Protein AF-A0A931EZN7-F1 (afdb_monomer_lite)

Sequence (146 aa):
MTAQDRRQAWIRLGELLTARRVEIDPRYTNKRLFAGERGVNYRVISDIEAARRDNFGAPMLRAIEVAYRLERGAIAEAIEQGPAEALRVEQPEMRVAEISAADGMLLVPVPADMTEAERQRVQEWAARMAADIVRLRQTTDRDGEL

Radius of gyration: 21.75 Å; chains: 1; bounding box: 61×26×56 Å

Foldseek 3Di:
DDPVLLLVLLQVQLCVLLVLLCVVPVVCVPLVVLCVVLVHDSVLNVCSNRVVDRDDDQVNVVSSCSSSQADRCLSVCCSVVNDPPRRDHNPQPWDWDWQDEPVDTDTDTDRPPDDPVRVVVVNVVVNVVSVVVVVVVVVVVVVVPD

Organism: NCBI:txid1187855

pLDDT: mean 81.2, std 13.7, range [42.84, 97.44]

Secondary structure (DSSP, 8-state):
--HHHHHHHHHHHHHHHHHHHHHH-GGGGSHHHHHHHTT--HHHHHHHHTT------HHHHHHHHHHTTBPTTHHHHHHHT-HHHH--B----EEEEEEEETTEEEEEEEETT--HHHHHHHHHHHHHHHHHHHHHHHHHHHTT--

Structure (mmCIF, N/CA/C/O backbone):
data_AF-A0A931EZN7-F1
#
_entry.id   AF-A0A931EZN7-F1
#
loop_
_atom_site.group_PDB
_atom_site.id
_atom_site.type_symbol
_atom_site.label_atom_id
_atom_site.label_alt_id
_atom_site.label_comp_id
_atom_site.label_asym_id
_atom_site.label_entity_id
_atom_site.label_seq_id
_atom_site.pdbx_PDB_ins_code
_atom_site.Cartn_x
_atom_site.Cartn_y
_atom_site.Cartn_z
_atom_site.occupancy
_atom_site.B_iso_or_equiv
_atom_site.auth_seq_id
_atom_site.auth_comp_id
_atom_site.auth_asym_id
_atom_site.auth_atom_id
_atom_site.pdbx_PDB_model_num
ATOM 1 N N . MET A 1 1 ? -2.986 -1.898 24.326 1.00 75.06 1 MET A N 1
ATOM 2 C CA . MET A 1 1 ? -3.239 -0.746 23.435 1.00 75.06 1 MET A CA 1
ATOM 3 C C . MET A 1 1 ? -4.611 -0.172 23.755 1.00 75.06 1 MET A C 1
ATOM 5 O O . MET A 1 1 ? -5.560 -0.948 23.828 1.00 75.06 1 MET A O 1
ATOM 9 N N . THR A 1 2 ? -4.732 1.134 24.004 1.00 88.56 2 THR A N 1
ATOM 10 C CA . THR A 1 2 ? -6.048 1.756 24.234 1.00 88.56 2 THR A CA 1
ATOM 11 C C . THR A 1 2 ? -6.835 1.882 22.923 1.00 88.56 2 THR A C 1
ATOM 13 O O . THR A 1 2 ? -6.273 1.754 21.833 1.00 88.56 2 THR A O 1
ATOM 16 N N . ALA A 1 3 ? -8.142 2.151 23.000 1.00 85.75 3 ALA A N 1
ATOM 17 C CA . ALA A 1 3 ? -8.953 2.415 21.806 1.00 85.75 3 ALA A CA 1
ATOM 18 C C . ALA A 1 3 ? -8.435 3.630 21.010 1.00 85.75 3 ALA A C 1
ATOM 20 O O . ALA A 1 3 ? -8.441 3.615 19.779 1.00 85.75 3 ALA A O 1
ATOM 21 N N . GLN A 1 4 ? -7.928 4.646 21.715 1.00 87.62 4 GLN A N 1
ATOM 22 C CA . GLN A 1 4 ? -7.336 5.834 21.108 1.00 87.62 4 GLN A CA 1
ATOM 23 C C . GLN A 1 4 ? -6.020 5.508 20.390 1.00 87.62 4 GLN A C 1
ATOM 25 O O . GLN A 1 4 ? -5.840 5.905 19.239 1.00 87.62 4 GLN A O 1
ATOM 30 N N . ASP A 1 5 ? -5.137 4.730 21.025 1.00 88.50 5 ASP A N 1
ATOM 31 C CA . ASP A 1 5 ? -3.867 4.305 20.418 1.00 88.50 5 ASP A CA 1
ATOM 32 C C . ASP A 1 5 ? -4.103 3.477 19.154 1.00 88.50 5 ASP A C 1
ATOM 34 O O . ASP A 1 5 ? -3.457 3.698 18.129 1.00 88.50 5 ASP A O 1
ATOM 38 N N . ARG A 1 6 ? -5.081 2.562 19.206 1.00 88.75 6 ARG A N 1
ATOM 39 C CA . ARG A 1 6 ? -5.470 1.728 18.066 1.00 88.75 6 ARG A CA 1
ATOM 40 C C . ARG A 1 6 ? -5.975 2.580 16.912 1.00 88.75 6 ARG A C 1
ATOM 42 O O . ARG A 1 6 ? -5.534 2.396 15.782 1.00 88.75 6 ARG A O 1
ATOM 49 N N . ARG A 1 7 ? -6.864 3.539 17.186 1.00 90.62 7 ARG A N 1
ATOM 50 C CA . ARG A 1 7 ? -7.364 4.470 16.167 1.00 90.62 7 ARG A CA 1
ATOM 51 C C . ARG A 1 7 ? -6.222 5.260 15.529 1.00 90.62 7 ARG A C 1
ATOM 53 O O . ARG A 1 7 ? -6.193 5.406 14.311 1.00 90.62 7 ARG A O 1
ATOM 60 N N . GLN A 1 8 ? -5.262 5.722 16.328 1.00 91.38 8 GLN A N 1
ATOM 61 C CA . GLN A 1 8 ? -4.105 6.443 15.807 1.00 91.38 8 GLN A CA 1
ATOM 62 C C . GLN A 1 8 ? -3.188 5.547 14.962 1.00 91.38 8 GLN A C 1
ATOM 64 O O . GLN A 1 8 ? -2.630 6.016 13.971 1.00 91.38 8 GLN A O 1
ATOM 69 N N . ALA A 1 9 ? -3.054 4.263 15.304 1.00 91.00 9 ALA A N 1
ATOM 70 C CA . ALA A 1 9 ? -2.314 3.299 14.494 1.00 91.00 9 ALA A CA 1
ATOM 71 C C . ALA A 1 9 ? -2.928 3.133 13.096 1.00 91.00 9 ALA A C 1
ATOM 73 O O . ALA A 1 9 ? -2.202 3.193 12.107 1.00 91.00 9 ALA A O 1
ATOM 74 N N . TRP A 1 10 ? -4.258 3.037 12.999 1.00 93.81 10 TRP A N 1
ATOM 75 C CA . TRP A 1 10 ? -4.957 2.977 11.710 1.00 93.81 10 TRP A CA 1
ATOM 76 C C . TRP A 1 10 ? -4.808 4.249 10.878 1.00 93.81 10 TRP A C 1
ATOM 78 O O . TRP A 1 10 ? -4.642 4.156 9.665 1.00 93.81 10 TRP A O 1
ATOM 88 N N . ILE A 1 11 ? -4.831 5.426 11.510 1.00 93.81 11 ILE A N 1
ATOM 89 C CA . ILE A 1 11 ? -4.603 6.703 10.815 1.00 93.81 11 ILE A CA 1
ATOM 90 C C . ILE A 1 11 ? -3.202 6.727 10.195 1.00 93.81 11 ILE A C 1
ATOM 92 O O . ILE A 1 11 ? -3.073 6.952 8.994 1.00 93.81 11 ILE A O 1
ATOM 96 N N . ARG A 1 12 ? -2.167 6.406 10.984 1.00 91.31 12 ARG A N 1
ATOM 97 C CA . ARG A 1 12 ? -0.779 6.350 10.492 1.00 91.31 12 ARG A CA 1
ATOM 98 C C . ARG A 1 12 ? -0.603 5.315 9.383 1.00 91.31 12 ARG A C 1
ATOM 100 O O . ARG A 1 12 ? 0.054 5.590 8.386 1.00 91.31 12 ARG A O 1
ATOM 107 N N . LEU A 1 13 ? -1.209 4.136 9.533 1.00 93.50 13 LEU A N 1
ATOM 108 C CA . LEU A 1 13 ? -1.213 3.116 8.486 1.00 93.50 13 LEU A CA 1
ATOM 109 C C . LEU A 1 13 ? -1.829 3.664 7.191 1.00 93.50 13 LEU A C 1
ATOM 111 O O . LEU A 1 13 ? -1.258 3.482 6.122 1.00 93.50 13 LEU A O 1
ATOM 115 N N . GLY A 1 14 ? -2.968 4.351 7.278 1.00 94.94 14 GLY A N 1
ATOM 116 C CA . GLY A 1 14 ? -3.644 4.915 6.113 1.00 94.94 14 GLY A CA 1
ATOM 117 C C . GLY A 1 14 ? -2.809 5.960 5.364 1.00 94.94 14 GLY A C 1
ATOM 118 O O . GLY A 1 14 ? -2.763 5.949 4.130 1.00 94.94 14 GLY A O 1
ATOM 119 N N . GLU A 1 15 ? -2.088 6.810 6.097 1.00 93.31 15 GLU A N 1
ATOM 120 C CA . GLU A 1 15 ? -1.134 7.780 5.540 1.00 93.31 15 GLU A CA 1
ATOM 121 C C . GLU A 1 15 ? 0.014 7.082 4.799 1.00 93.31 15 GLU A C 1
ATOM 123 O O . GLU A 1 15 ? 0.325 7.431 3.657 1.00 93.31 15 GLU A O 1
ATOM 128 N N . LEU A 1 16 ? 0.593 6.040 5.398 1.00 93.06 16 LEU A N 1
ATOM 129 C CA . LEU A 1 16 ? 1.692 5.288 4.792 1.00 93.06 16 LEU A CA 1
ATOM 130 C C . LEU A 1 16 ? 1.253 4.498 3.564 1.00 93.06 16 LEU A C 1
ATOM 132 O O . LEU A 1 16 ? 1.947 4.506 2.553 1.00 93.06 16 LEU A O 1
ATOM 136 N N . LEU A 1 17 ? 0.083 3.859 3.611 1.00 94.88 17 LEU A N 1
ATOM 137 C CA . LEU A 1 17 ? -0.493 3.192 2.445 1.00 94.88 17 LEU A CA 1
ATOM 138 C C . LEU A 1 17 ? -0.736 4.205 1.318 1.00 94.88 17 LEU A C 1
ATOM 140 O O . LEU A 1 17 ? -0.423 3.934 0.161 1.00 94.88 17 LEU A O 1
ATOM 144 N N . THR A 1 18 ? -1.213 5.408 1.641 1.00 95.12 18 THR A N 1
ATOM 145 C CA . THR A 1 18 ? -1.401 6.474 0.647 1.00 95.12 18 THR A CA 1
ATOM 146 C C . THR A 1 18 ? -0.089 6.846 -0.044 1.00 95.12 18 THR A C 1
ATOM 148 O O . THR A 1 18 ? -0.059 6.910 -1.275 1.00 95.12 18 THR A O 1
ATOM 151 N N . ALA A 1 19 ? 0.989 7.052 0.719 1.00 91.75 19 ALA A N 1
ATOM 152 C CA . ALA A 1 19 ? 2.319 7.317 0.168 1.00 91.75 19 ALA A CA 1
ATOM 153 C C . ALA A 1 19 ? 2.814 6.134 -0.676 1.00 91.75 19 ALA A C 1
ATOM 155 O O . ALA A 1 19 ? 3.168 6.300 -1.845 1.00 91.75 19 ALA A O 1
ATOM 156 N N . ARG A 1 20 ? 2.706 4.919 -0.131 1.00 92.88 20 ARG A N 1
ATOM 157 C CA . ARG A 1 20 ? 3.132 3.679 -0.780 1.00 92.88 20 ARG A CA 1
ATOM 158 C C . ARG A 1 20 ? 2.466 3.463 -2.132 1.00 92.88 20 ARG A C 1
ATOM 160 O O . ARG A 1 20 ? 3.120 3.065 -3.090 1.00 92.88 20 ARG A O 1
ATOM 167 N N . ARG A 1 21 ? 1.167 3.744 -2.247 1.00 94.75 21 ARG A N 1
ATOM 168 C CA . ARG A 1 21 ? 0.443 3.653 -3.522 1.00 94.75 21 ARG A CA 1
ATOM 169 C C . ARG A 1 21 ? 1.101 4.503 -4.608 1.00 94.75 21 ARG A C 1
ATOM 171 O O . ARG A 1 21 ? 1.224 4.034 -5.734 1.00 94.75 21 ARG A O 1
ATOM 178 N N . VAL A 1 22 ? 1.510 5.726 -4.274 1.00 92.94 22 VAL A N 1
ATOM 179 C CA . VAL A 1 22 ? 2.168 6.654 -5.207 1.00 92.94 22 VAL A CA 1
ATOM 180 C C . VAL A 1 22 ? 3.602 6.211 -5.517 1.00 92.94 22 VAL A C 1
ATOM 182 O O . VAL A 1 22 ? 4.038 6.359 -6.654 1.00 92.94 22 VAL A O 1
ATOM 185 N N . GLU A 1 23 ? 4.312 5.616 -4.554 1.00 88.19 23 GLU A N 1
ATOM 186 C CA . GLU A 1 23 ? 5.642 5.023 -4.777 1.00 88.19 23 GLU A CA 1
ATOM 187 C C . GLU A 1 23 ? 5.612 3.828 -5.735 1.00 88.19 23 GLU A C 1
ATOM 189 O O . GLU A 1 23 ? 6.545 3.643 -6.512 1.00 88.19 23 GLU A O 1
ATOM 194 N N . ILE A 1 24 ? 4.556 3.007 -5.684 1.00 87.44 24 ILE A N 1
ATOM 195 C CA . ILE A 1 24 ? 4.403 1.858 -6.587 1.00 87.44 24 ILE A CA 1
ATOM 196 C C . ILE A 1 24 ? 4.305 2.333 -8.043 1.00 87.44 24 ILE A C 1
ATOM 198 O O . ILE A 1 24 ? 4.938 1.749 -8.919 1.00 87.44 24 ILE A O 1
ATOM 202 N N . ASP A 1 25 ? 3.481 3.349 -8.305 1.00 86.50 25 ASP A N 1
ATOM 203 C CA . ASP A 1 25 ? 3.383 4.025 -9.600 1.00 86.50 25 ASP A CA 1
ATOM 204 C C . ASP A 1 25 ? 2.775 5.427 -9.383 1.00 86.50 25 ASP A C 1
ATOM 206 O O . ASP A 1 25 ? 1.676 5.530 -8.827 1.00 86.50 25 ASP A O 1
ATOM 210 N N . PRO A 1 26 ? 3.402 6.521 -9.856 1.00 89.56 26 PRO A N 1
ATOM 211 C CA . PRO A 1 26 ? 2.867 7.875 -9.691 1.00 89.56 26 PRO A CA 1
ATOM 212 C C . PRO A 1 26 ? 1.432 8.066 -10.218 1.00 89.56 26 PRO A C 1
ATOM 214 O O . PRO A 1 26 ? 0.660 8.867 -9.672 1.00 89.56 26 PRO A O 1
ATOM 217 N N . ARG A 1 27 ? 1.022 7.300 -11.243 1.00 92.06 27 ARG A N 1
ATOM 218 C CA . ARG A 1 27 ? -0.349 7.312 -11.797 1.00 92.06 27 ARG A CA 1
ATOM 219 C C . ARG A 1 27 ? -1.378 6.848 -10.777 1.00 92.06 27 ARG A C 1
ATOM 221 O O . ARG A 1 27 ? -2.544 7.253 -10.830 1.00 92.06 27 ARG A O 1
ATOM 228 N N . TYR A 1 28 ? -0.952 6.037 -9.817 1.00 96.00 28 TYR A N 1
ATOM 229 C CA . TYR A 1 28 ? -1.812 5.545 -8.763 1.00 96.00 28 TYR A CA 1
ATOM 230 C C . TYR A 1 28 ? -2.223 6.595 -7.762 1.00 96.00 28 TYR A C 1
ATOM 232 O O . TYR A 1 28 ? -3.092 6.268 -6.968 1.00 96.00 28 TYR A O 1
ATOM 240 N N . THR A 1 29 ? -1.776 7.856 -7.861 1.00 92.94 29 THR A N 1
ATOM 241 C CA . THR A 1 29 ? -2.482 9.004 -7.253 1.00 92.94 29 THR A CA 1
ATOM 242 C C . THR A 1 29 ? -3.999 8.907 -7.489 1.00 92.94 29 THR A C 1
ATOM 244 O O . THR A 1 29 ? -4.793 9.172 -6.583 1.00 92.94 29 THR A O 1
ATOM 247 N N . ASN A 1 30 ? -4.412 8.394 -8.657 1.00 95.31 30 ASN A N 1
ATOM 248 C CA . ASN A 1 30 ? -5.773 7.934 -8.898 1.00 95.31 30 ASN A CA 1
ATOM 249 C C . ASN A 1 30 ? -6.055 6.584 -8.208 1.00 95.31 30 ASN A C 1
ATOM 251 O O . ASN A 1 30 ? -5.795 5.502 -8.736 1.00 95.31 30 ASN A O 1
ATOM 255 N N . LYS A 1 31 ? -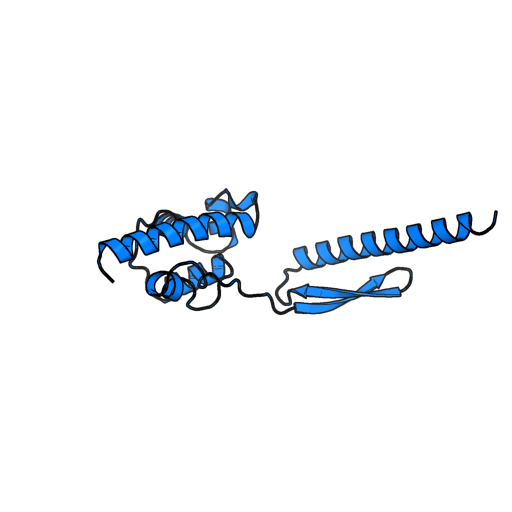6.709 6.657 -7.048 1.00 95.81 31 LYS A N 1
ATOM 256 C CA . LYS A 1 31 ? -7.140 5.496 -6.256 1.00 95.81 31 LYS A CA 1
ATOM 257 C C . LYS A 1 31 ? -8.022 4.496 -7.014 1.00 95.81 31 LYS A C 1
ATOM 259 O O . LYS A 1 31 ? -7.947 3.302 -6.740 1.00 95.81 31 LYS A O 1
ATOM 264 N N . ARG A 1 32 ? -8.877 4.950 -7.941 1.00 96.75 32 ARG A N 1
ATOM 265 C CA . ARG A 1 32 ? -9.740 4.046 -8.728 1.00 96.75 32 ARG A CA 1
ATOM 266 C C . ARG A 1 32 ? -8.924 3.222 -9.715 1.00 96.75 32 ARG A C 1
ATOM 268 O O . ARG A 1 32 ? -9.216 2.043 -9.876 1.00 96.75 32 ARG A O 1
ATOM 275 N N . LEU A 1 33 ? -7.907 3.834 -10.322 1.00 94.31 33 LEU A N 1
ATOM 276 C CA . LEU A 1 33 ? -6.973 3.138 -11.202 1.00 94.31 33 LEU A CA 1
ATOM 277 C C . LEU A 1 33 ? -6.208 2.062 -10.426 1.00 94.31 33 LEU A C 1
ATOM 279 O O . LEU A 1 33 ? -6.227 0.904 -10.824 1.00 94.31 33 LEU A O 1
ATOM 283 N N . PHE A 1 34 ? -5.637 2.423 -9.272 1.00 96.31 34 PHE A N 1
ATOM 284 C CA . PHE A 1 34 ? -4.949 1.472 -8.393 1.00 96.31 34 PHE A CA 1
ATOM 285 C C . PHE A 1 34 ? -5.843 0.294 -7.990 1.00 96.31 34 PHE A C 1
ATOM 287 O O . PHE A 1 34 ? -5.462 -0.859 -8.149 1.00 96.31 34 PHE A O 1
ATOM 294 N N . ALA A 1 35 ? -7.052 0.585 -7.505 1.00 95.56 35 ALA A N 1
ATOM 295 C CA . ALA A 1 35 ? -8.024 -0.429 -7.112 1.00 95.56 35 ALA A CA 1
ATOM 296 C C . ALA A 1 35 ? -8.365 -1.386 -8.271 1.00 95.56 35 ALA A C 1
ATOM 298 O O . ALA A 1 35 ? -8.374 -2.601 -8.086 1.00 95.56 35 ALA A O 1
ATOM 299 N N . GLY A 1 36 ? -8.594 -0.839 -9.472 1.00 92.50 36 GLY A N 1
ATOM 300 C CA . GLY A 1 36 ? -8.885 -1.620 -10.673 1.00 92.50 36 GLY A CA 1
ATOM 301 C C . GLY A 1 36 ? -7.725 -2.520 -11.098 1.00 92.50 36 GLY A C 1
ATOM 302 O O . GLY A 1 36 ? -7.926 -3.714 -11.296 1.00 92.50 36 GLY A O 1
ATOM 303 N N . GLU A 1 37 ? -6.510 -1.977 -11.186 1.00 93.06 37 GLU A N 1
ATOM 304 C CA . GLU A 1 37 ? -5.330 -2.731 -11.632 1.00 93.06 37 GLU A CA 1
ATOM 305 C C . GLU A 1 37 ? -4.822 -3.740 -10.591 1.00 93.06 37 GLU A C 1
ATOM 307 O O . GLU A 1 37 ? -4.257 -4.768 -10.956 1.00 93.06 37 GLU A O 1
ATOM 312 N N . ARG A 1 38 ? -5.036 -3.485 -9.293 1.00 92.06 38 ARG A N 1
ATOM 313 C CA . ARG A 1 38 ? -4.657 -4.405 -8.206 1.00 92.06 38 ARG A CA 1
ATOM 314 C C . ARG A 1 38 ? -5.768 -5.372 -7.797 1.00 92.06 38 ARG A C 1
ATOM 316 O O . ARG A 1 38 ? -5.567 -6.163 -6.881 1.00 92.06 38 ARG A O 1
ATOM 323 N N . GLY A 1 39 ? -6.931 -5.322 -8.450 1.00 90.94 39 GLY A N 1
ATOM 324 C CA . GLY A 1 39 ? -8.034 -6.253 -8.196 1.00 90.94 39 GLY A CA 1
ATOM 325 C C . GLY A 1 39 ? -8.667 -6.123 -6.805 1.00 90.94 39 GLY A C 1
ATOM 326 O O . GLY A 1 39 ? -9.260 -7.080 -6.310 1.00 90.94 39 GLY A O 1
ATOM 327 N N . VAL A 1 40 ? -8.562 -4.954 -6.163 1.00 93.94 40 VAL A N 1
ATOM 328 C CA . VAL A 1 40 ? -9.166 -4.684 -4.848 1.00 93.94 40 VAL A CA 1
ATOM 329 C C . VAL A 1 40 ? -10.294 -3.674 -4.997 1.00 93.94 40 VAL A C 1
ATOM 331 O O . VAL A 1 40 ? -10.206 -2.712 -5.751 1.00 93.94 40 VAL A O 1
ATOM 334 N N . ASN A 1 41 ? -11.382 -3.861 -4.250 1.00 95.50 41 ASN A N 1
ATOM 335 C CA . ASN A 1 41 ? -12.505 -2.931 -4.290 1.00 95.50 41 ASN A CA 1
ATOM 336 C C . ASN A 1 41 ? -12.065 -1.513 -3.869 1.00 95.50 41 ASN A C 1
ATOM 338 O O . ASN A 1 41 ? -11.519 -1.319 -2.783 1.00 95.50 41 ASN A O 1
ATOM 342 N N . TYR A 1 42 ? -12.382 -0.508 -4.691 1.00 96.06 42 TYR A N 1
ATOM 343 C CA . TYR A 1 42 ? -12.091 0.906 -4.418 1.00 96.06 42 TYR A CA 1
ATOM 344 C C . TYR A 1 42 ? -12.524 1.357 -3.016 1.00 96.06 42 TYR A C 1
ATOM 346 O O . TYR A 1 42 ? -11.816 2.125 -2.366 1.00 96.06 42 TYR A O 1
ATOM 354 N N . ARG A 1 43 ? -13.678 0.883 -2.535 1.00 96.62 43 ARG A N 1
ATOM 355 C CA . ARG A 1 43 ? -14.196 1.246 -1.216 1.00 96.62 43 ARG A CA 1
ATOM 356 C C . ARG A 1 43 ? -13.330 0.687 -0.093 1.00 96.62 43 ARG A C 1
ATOM 358 O O . ARG A 1 43 ? -13.105 1.400 0.871 1.00 96.62 43 ARG A O 1
ATOM 365 N N . VAL A 1 44 ? -12.781 -0.517 -0.251 1.00 96.75 44 VAL A N 1
ATOM 366 C CA . VAL A 1 44 ? -11.828 -1.092 0.712 1.00 96.75 44 VAL A CA 1
ATOM 367 C C . VAL A 1 44 ? -10.576 -0.223 0.794 1.00 96.75 44 VAL A C 1
ATOM 369 O O . VAL A 1 44 ? -10.200 0.181 1.889 1.00 96.75 44 VAL A O 1
ATOM 372 N N . ILE A 1 45 ? -9.993 0.137 -0.355 1.00 97.44 45 ILE A N 1
ATOM 373 C CA . ILE A 1 45 ? -8.828 1.033 -0.419 1.00 97.44 45 ILE A CA 1
ATOM 374 C C . ILE A 1 45 ? -9.147 2.396 0.205 1.00 97.44 45 ILE A C 1
ATOM 376 O O . ILE A 1 45 ? -8.356 2.960 0.955 1.00 97.44 45 ILE A O 1
ATOM 380 N N . SER A 1 46 ? -10.329 2.942 -0.083 1.00 97.25 46 SER A N 1
ATOM 381 C CA . SER A 1 46 ? -10.748 4.215 0.492 1.00 97.25 46 SER A CA 1
ATOM 382 C C . SER A 1 46 ? -10.947 4.143 2.001 1.00 97.25 46 SER A C 1
ATOM 384 O O . SER A 1 46 ? -10.602 5.102 2.686 1.00 97.25 46 SER A O 1
ATOM 386 N N . ASP A 1 47 ? -11.524 3.057 2.507 1.00 97.44 47 ASP A N 1
ATOM 387 C CA . ASP A 1 47 ? -11.832 2.903 3.923 1.00 97.44 47 ASP A CA 1
ATOM 388 C C . ASP A 1 47 ? -10.563 2.680 4.748 1.00 97.44 47 ASP A C 1
ATOM 390 O O . ASP A 1 47 ? -10.455 3.259 5.828 1.00 97.44 47 ASP A O 1
ATOM 394 N N . ILE A 1 48 ? -9.596 1.908 4.236 1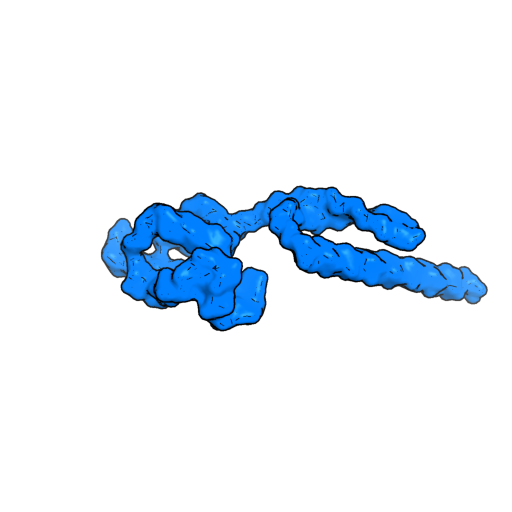.00 96.38 48 ILE A N 1
ATOM 395 C CA . ILE A 1 48 ? -8.334 1.674 4.945 1.00 96.38 48 ILE A CA 1
ATOM 396 C C . ILE A 1 48 ? -7.414 2.898 4.919 1.00 96.38 48 ILE A C 1
ATOM 398 O O . ILE A 1 48 ? -6.917 3.291 5.969 1.00 96.38 48 ILE A O 1
ATOM 402 N N . GLU A 1 49 ? -7.247 3.563 3.769 1.00 96.62 49 GLU A N 1
ATOM 403 C CA . GLU A 1 49 ? -6.387 4.756 3.676 1.00 96.62 49 GLU A CA 1
ATOM 404 C C . GLU A 1 49 ? -6.914 5.924 4.514 1.00 96.62 49 GLU A C 1
ATOM 406 O O . GLU A 1 49 ? -6.141 6.726 5.023 1.00 96.62 49 GLU A O 1
ATOM 411 N N . ALA A 1 50 ? -8.235 6.032 4.665 1.00 96.69 50 ALA A N 1
ATOM 412 C CA . ALA A 1 50 ? -8.854 7.073 5.479 1.00 96.69 50 ALA A CA 1
ATOM 413 C C . ALA A 1 50 ? -9.126 6.628 6.926 1.00 96.69 50 ALA A C 1
ATOM 415 O O . ALA A 1 50 ? -9.812 7.352 7.649 1.00 96.69 50 ALA A O 1
ATOM 416 N N . ALA A 1 51 ? -8.672 5.433 7.328 1.00 95.06 51 ALA A N 1
ATOM 417 C CA . ALA A 1 51 ? -8.948 4.832 8.634 1.00 95.06 51 ALA A CA 1
ATOM 418 C C . ALA A 1 51 ? -10.442 4.868 9.033 1.00 95.06 51 ALA A C 1
ATOM 420 O O . ALA A 1 51 ? -10.791 5.009 10.205 1.00 95.06 51 ALA A O 1
ATOM 421 N N . ARG A 1 52 ? -11.352 4.768 8.051 1.00 94.62 52 ARG A N 1
ATOM 422 C CA . ARG A 1 52 ? -12.811 4.771 8.277 1.00 94.62 52 ARG A CA 1
ATOM 423 C C . ARG A 1 52 ? -13.301 3.451 8.849 1.00 94.62 52 ARG A C 1
ATOM 425 O O . ARG A 1 52 ? -14.348 3.409 9.488 1.00 94.62 52 ARG A O 1
ATOM 432 N N . ARG A 1 53 ? -12.564 2.379 8.570 1.00 92.50 53 ARG A N 1
ATOM 433 C CA . ARG A 1 53 ? -12.851 1.022 9.012 1.00 92.50 53 ARG A CA 1
ATOM 434 C C . ARG A 1 53 ? -11.559 0.402 9.530 1.00 92.50 53 ARG A C 1
ATOM 436 O O . ARG A 1 53 ? -10.519 0.553 8.904 1.00 92.50 53 ARG A O 1
ATOM 443 N N . ASP A 1 54 ? -11.645 -0.295 10.656 1.00 89.69 54 ASP A N 1
ATOM 444 C CA . ASP A 1 54 ? -10.508 -0.859 11.398 1.00 89.69 54 ASP A CA 1
ATOM 445 C C . ASP A 1 54 ? -10.711 -2.346 11.772 1.00 89.69 54 ASP A C 1
ATOM 447 O O . ASP A 1 54 ? -9.972 -2.932 12.569 1.00 89.69 54 ASP A O 1
ATOM 451 N N . ASN A 1 55 ? -11.743 -2.964 11.189 1.00 90.94 55 ASN A N 1
ATOM 452 C CA . ASN A 1 55 ? -12.210 -4.322 11.470 1.00 90.94 55 ASN A CA 1
ATOM 453 C C . ASN A 1 55 ? -12.218 -5.206 10.207 1.00 90.94 55 ASN A C 1
ATOM 455 O O . ASN A 1 55 ? -13.143 -5.989 9.965 1.00 90.94 55 ASN A O 1
ATOM 459 N N . PHE A 1 56 ? -11.209 -5.045 9.350 1.00 93.69 56 PHE A N 1
ATOM 460 C CA . PHE A 1 56 ? -11.017 -5.916 8.192 1.00 93.69 56 PHE A CA 1
ATOM 461 C C . PHE A 1 56 ? -10.648 -7.333 8.648 1.00 93.69 56 PHE A C 1
ATOM 463 O O . PHE A 1 56 ? -9.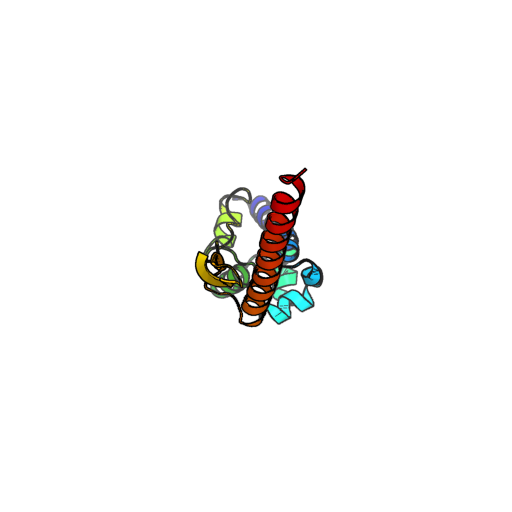803 -7.515 9.520 1.00 93.69 56 PHE A O 1
ATOM 470 N N . GLY A 1 57 ? -11.279 -8.345 8.051 1.00 92.81 57 GLY A N 1
ATOM 471 C CA . GLY A 1 57 ? -10.914 -9.739 8.306 1.00 92.81 57 GLY A CA 1
ATOM 472 C C . GLY A 1 57 ? -9.565 -10.100 7.680 1.00 92.81 57 GLY A C 1
ATOM 473 O O . GLY A 1 57 ? -9.151 -9.482 6.698 1.00 92.81 57 GLY A O 1
ATOM 474 N N . ALA A 1 58 ? -8.916 -11.149 8.190 1.00 91.94 58 ALA A N 1
ATOM 475 C CA . ALA A 1 58 ? -7.606 -11.604 7.715 1.00 91.94 58 ALA A CA 1
ATOM 476 C C . ALA A 1 58 ? -7.513 -11.839 6.187 1.00 91.94 58 ALA A C 1
ATOM 478 O O . ALA A 1 58 ? -6.524 -11.406 5.596 1.00 91.94 58 ALA A O 1
ATOM 479 N N . PRO A 1 59 ? -8.521 -12.422 5.497 1.00 92.12 59 PRO A N 1
ATOM 480 C CA . PRO A 1 59 ? -8.469 -12.554 4.037 1.00 92.12 59 PRO A CA 1
ATOM 481 C C . PRO A 1 59 ? -8.426 -11.205 3.311 1.00 92.12 59 PRO A C 1
ATOM 483 O O . PRO A 1 59 ? -7.731 -11.057 2.310 1.00 92.12 59 PRO A O 1
ATOM 486 N N . MET A 1 60 ? -9.145 -10.206 3.832 1.00 95.94 60 MET A N 1
ATOM 487 C CA . MET A 1 60 ? -9.156 -8.863 3.259 1.00 95.94 60 MET A CA 1
ATOM 488 C C . MET A 1 60 ? -7.838 -8.141 3.530 1.00 95.94 60 MET A C 1
ATOM 490 O O . MET A 1 60 ? -7.289 -7.537 2.619 1.00 95.94 60 MET A O 1
ATOM 494 N N . LEU A 1 61 ? -7.300 -8.251 4.748 1.00 94.88 61 LEU A N 1
ATOM 495 C CA . LEU A 1 61 ? -5.969 -7.727 5.065 1.00 94.88 61 LEU A CA 1
ATOM 496 C C . LEU A 1 61 ? -4.910 -8.319 4.132 1.00 94.88 61 LEU A C 1
ATOM 498 O O . LEU A 1 61 ? -4.122 -7.568 3.570 1.00 94.88 61 LEU A O 1
ATOM 502 N N . ARG A 1 62 ? -4.968 -9.628 3.854 1.00 92.88 62 ARG A N 1
ATOM 503 C CA . ARG A 1 62 ? -4.054 -10.262 2.898 1.00 92.88 62 ARG A CA 1
ATOM 504 C C . ARG A 1 62 ? -4.205 -9.713 1.479 1.00 92.88 62 ARG A C 1
ATOM 506 O O . ARG A 1 62 ? -3.202 -9.483 0.812 1.00 92.88 62 ARG A O 1
ATOM 513 N N . ALA A 1 63 ? -5.433 -9.507 1.005 1.00 90.88 63 ALA A N 1
ATOM 514 C CA . ALA A 1 63 ? -5.668 -8.916 -0.314 1.00 90.88 63 ALA A CA 1
ATOM 515 C C . ALA A 1 63 ? -5.102 -7.488 -0.411 1.00 90.88 63 ALA A C 1
ATOM 517 O O . ALA A 1 63 ? -4.542 -7.108 -1.437 1.00 90.88 63 ALA A O 1
ATOM 518 N N . ILE A 1 64 ? -5.210 -6.716 0.672 1.00 95.44 64 ILE A N 1
ATOM 519 C CA . ILE A 1 64 ? -4.632 -5.375 0.761 1.00 95.44 64 ILE A CA 1
ATOM 520 C C . ILE A 1 64 ? -3.100 -5.452 0.746 1.00 95.44 64 ILE A C 1
ATOM 522 O O . ILE A 1 64 ? -2.488 -4.758 -0.057 1.00 95.44 64 ILE A O 1
ATOM 526 N N . GLU A 1 65 ? -2.476 -6.304 1.561 1.00 93.81 65 GLU A N 1
ATOM 527 C CA . GLU A 1 65 ? -1.012 -6.483 1.571 1.00 93.81 65 GLU A CA 1
ATOM 528 C C . GLU A 1 65 ? -0.466 -6.765 0.168 1.00 93.81 65 GLU A C 1
ATOM 530 O O . GLU A 1 65 ? 0.445 -6.078 -0.290 1.00 93.81 65 GLU A O 1
ATOM 535 N N . VAL A 1 66 ? -1.100 -7.688 -0.561 1.00 91.50 66 VAL A N 1
ATOM 536 C CA . VAL A 1 66 ? -0.732 -8.008 -1.948 1.00 91.50 66 VAL A CA 1
ATOM 537 C C . VAL A 1 66 ? -0.872 -6.788 -2.865 1.00 91.50 66 VAL A C 1
ATOM 539 O O . VAL A 1 66 ? 0.035 -6.492 -3.641 1.00 91.50 66 VAL A O 1
ATOM 542 N N . ALA A 1 67 ? -1.970 -6.031 -2.765 1.00 93.69 67 ALA A N 1
ATOM 543 C CA . ALA A 1 67 ? -2.178 -4.841 -3.592 1.00 93.69 67 ALA A CA 1
ATOM 544 C C . ALA A 1 67 ? -1.113 -3.753 -3.368 1.00 93.69 67 ALA A C 1
ATOM 546 O O . ALA A 1 67 ? -0.726 -3.068 -4.317 1.00 93.69 67 ALA A O 1
ATOM 547 N N . TYR A 1 68 ? -0.625 -3.612 -2.133 1.00 94.56 68 TYR A N 1
ATOM 548 C CA . TYR A 1 68 ? 0.413 -2.648 -1.753 1.00 94.56 68 TYR A CA 1
ATOM 549 C C . TYR A 1 68 ? 1.845 -3.204 -1.827 1.00 94.56 68 TYR A C 1
ATOM 551 O O . TYR A 1 68 ? 2.791 -2.482 -1.495 1.00 94.56 68 TYR A O 1
ATOM 559 N N . ARG A 1 69 ? 2.020 -4.447 -2.303 1.00 91.81 69 ARG A N 1
ATOM 560 C CA . ARG A 1 69 ? 3.316 -5.149 -2.359 1.00 91.81 69 ARG A CA 1
ATOM 561 C C . ARG A 1 69 ? 4.010 -5.189 -0.991 1.00 91.81 69 ARG A C 1
ATOM 563 O O . ARG A 1 69 ? 5.188 -4.852 -0.875 1.00 91.81 69 ARG A O 1
ATOM 570 N N . LEU A 1 70 ? 3.243 -5.517 0.044 1.00 89.50 70 LEU A N 1
ATOM 571 C CA . LEU A 1 70 ? 3.714 -5.654 1.419 1.00 89.50 70 LEU A CA 1
ATOM 572 C C . LEU A 1 70 ? 3.923 -7.124 1.769 1.00 89.50 70 LEU A C 1
ATOM 574 O O . LEU A 1 70 ? 3.197 -7.993 1.276 1.00 89.50 70 LEU A O 1
ATOM 578 N N . GLU A 1 71 ? 4.855 -7.379 2.683 1.00 88.31 71 GLU A N 1
ATOM 579 C CA . GLU A 1 71 ? 5.025 -8.701 3.280 1.00 88.31 71 GLU A CA 1
ATOM 580 C C . GLU A 1 71 ? 3.747 -9.181 3.983 1.00 88.31 71 GLU A C 1
ATOM 582 O O . GLU A 1 71 ? 2.893 -8.409 4.435 1.00 88.31 71 GLU A O 1
ATOM 587 N N . ARG A 1 72 ? 3.609 -10.504 4.093 1.00 87.38 72 ARG A N 1
ATOM 588 C CA . ARG A 1 72 ? 2.506 -11.113 4.838 1.00 87.38 72 ARG A CA 1
ATOM 589 C C . ARG A 1 72 ? 2.540 -10.687 6.302 1.00 87.38 72 ARG A C 1
ATOM 591 O O . ARG A 1 72 ? 3.509 -10.966 6.993 1.00 87.38 72 ARG A O 1
ATOM 598 N N . GLY A 1 73 ? 1.431 -10.145 6.795 1.00 89.38 73 GLY A N 1
ATOM 599 C CA . GLY A 1 73 ? 1.295 -9.726 8.189 1.00 89.38 73 GLY A CA 1
ATOM 600 C C . GLY A 1 73 ? 1.781 -8.303 8.464 1.00 89.38 73 GLY A C 1
ATOM 601 O O . GLY A 1 73 ? 1.561 -7.818 9.573 1.00 89.38 73 GLY A O 1
ATOM 602 N N . ALA A 1 74 ? 2.343 -7.611 7.468 1.00 91.38 74 ALA A N 1
ATOM 603 C CA . ALA A 1 74 ? 2.835 -6.239 7.579 1.00 91.38 74 ALA A CA 1
ATOM 604 C C . ALA A 1 74 ? 1.793 -5.275 8.169 1.00 91.38 74 ALA A C 1
ATOM 606 O O . ALA A 1 74 ? 2.105 -4.428 9.005 1.00 91.38 74 ALA A O 1
ATOM 607 N N . ILE A 1 75 ? 0.520 -5.413 7.776 1.00 92.75 75 ILE A N 1
ATOM 608 C CA . ILE A 1 75 ? -0.543 -4.538 8.288 1.00 92.75 75 ILE A CA 1
ATOM 609 C C . ILE A 1 75 ? -0.815 -4.808 9.772 1.00 92.75 75 ILE A C 1
ATOM 611 O O . ILE A 1 75 ? -1.000 -3.868 10.544 1.00 92.75 75 ILE A O 1
ATOM 615 N N . ALA A 1 76 ? -0.848 -6.079 10.176 1.00 90.69 76 ALA A N 1
ATOM 616 C CA . ALA A 1 76 ? -1.074 -6.447 11.571 1.00 90.69 76 ALA A CA 1
ATOM 617 C C . ALA A 1 76 ? 0.090 -5.974 12.455 1.00 90.69 76 ALA A C 1
ATOM 619 O O . ALA A 1 76 ? -0.140 -5.333 13.480 1.00 90.69 76 ALA A O 1
ATOM 620 N N . GLU A 1 77 ? 1.326 -6.189 12.000 1.00 89.19 77 GLU A N 1
ATOM 621 C CA . GLU A 1 77 ? 2.540 -5.717 12.668 1.00 89.19 77 GLU A CA 1
ATOM 622 C C . GLU A 1 77 ? 2.548 -4.186 12.805 1.00 89.19 77 GLU A C 1
ATOM 624 O O . GLU A 1 77 ? 2.820 -3.667 13.885 1.00 89.19 77 GLU A O 1
ATOM 629 N N . ALA A 1 78 ? 2.135 -3.450 11.766 1.00 89.00 78 ALA A N 1
ATOM 630 C CA . ALA A 1 78 ? 2.074 -1.986 11.795 1.00 89.00 78 ALA A CA 1
ATOM 631 C C . ALA A 1 78 ? 1.077 -1.451 12.833 1.00 89.00 78 ALA A C 1
ATOM 633 O O . ALA A 1 78 ? 1.290 -0.385 13.419 1.00 89.00 78 ALA A O 1
ATOM 634 N N . ILE A 1 79 ? -0.015 -2.183 13.064 1.00 88.44 79 ILE A N 1
ATOM 635 C CA . ILE A 1 79 ? -1.033 -1.832 14.057 1.00 88.44 79 ILE A CA 1
ATOM 636 C C . ILE A 1 79 ? -0.547 -2.148 15.477 1.00 88.44 79 ILE A C 1
ATOM 638 O O . ILE A 1 79 ? -0.831 -1.377 16.393 1.00 88.44 79 ILE A O 1
ATOM 642 N N . GLU A 1 80 ? 0.160 -3.262 15.667 1.00 86.25 80 GLU A N 1
ATOM 643 C CA . GLU A 1 80 ? 0.595 -3.738 16.986 1.00 86.25 80 GLU A CA 1
ATOM 644 C C . GLU A 1 80 ? 1.890 -3.083 17.476 1.00 86.25 80 GLU A C 1
ATOM 646 O O . GLU A 1 80 ? 1.980 -2.697 18.641 1.00 86.25 80 GLU A O 1
ATOM 651 N N . GLN A 1 81 ? 2.880 -2.951 16.594 1.00 78.88 81 GLN A N 1
ATOM 652 C CA . GLN A 1 81 ? 4.249 -2.539 16.927 1.00 78.88 81 GLN A CA 1
ATOM 653 C C . GLN A 1 81 ? 4.562 -1.106 16.477 1.00 78.88 81 GLN A C 1
ATOM 655 O O . GLN A 1 81 ? 5.491 -0.477 16.982 1.00 78.88 81 GLN A O 1
ATOM 660 N N . GLY A 1 82 ? 3.745 -0.552 15.577 1.00 68.69 82 GLY A N 1
ATOM 661 C CA . GLY A 1 82 ? 3.915 0.786 15.029 1.00 68.69 82 GLY A CA 1
ATOM 662 C C . GLY A 1 82 ? 4.609 0.807 13.659 1.00 68.69 82 GLY A C 1
ATOM 663 O O . GLY A 1 82 ? 5.151 -0.192 13.194 1.00 68.69 82 GLY A O 1
ATOM 664 N N . PRO A 1 83 ? 4.569 1.959 12.970 1.00 61.94 83 PRO A N 1
ATOM 665 C CA . PRO A 1 83 ? 4.829 2.033 11.532 1.00 61.94 83 PRO A CA 1
ATOM 666 C C . PRO A 1 83 ? 6.300 1.979 11.099 1.00 61.94 83 PRO A C 1
ATOM 668 O O . PRO A 1 83 ? 6.547 1.857 9.904 1.00 61.94 83 PRO A O 1
ATOM 671 N N . ALA A 1 84 ? 7.260 2.122 12.018 1.00 56.59 84 ALA A N 1
ATOM 672 C CA . ALA A 1 84 ? 8.661 2.375 11.664 1.00 56.59 84 ALA A CA 1
ATOM 673 C C . ALA A 1 84 ? 9.336 1.204 10.922 1.00 56.59 84 ALA A C 1
ATOM 675 O O . ALA A 1 84 ? 10.217 1.445 10.105 1.00 56.59 84 ALA A O 1
ATOM 676 N N . GLU A 1 85 ? 8.875 -0.031 11.145 1.00 53.56 85 GLU A N 1
ATOM 677 C CA . GLU A 1 85 ? 9.515 -1.240 10.606 1.00 53.56 85 GLU A CA 1
ATOM 678 C C . GLU A 1 85 ? 8.561 -2.160 9.822 1.00 53.56 85 GLU A C 1
ATOM 680 O O . GLU A 1 85 ? 9.013 -3.093 9.166 1.00 53.56 85 GLU A O 1
ATOM 685 N N . ALA A 1 86 ? 7.247 -1.930 9.900 1.00 57.88 86 ALA A N 1
ATOM 686 C CA . ALA A 1 86 ? 6.247 -2.955 9.594 1.00 57.88 86 ALA A CA 1
ATOM 687 C C . ALA A 1 86 ? 5.779 -2.999 8.132 1.00 57.88 86 ALA A C 1
ATOM 689 O O . ALA A 1 86 ? 5.282 -4.021 7.674 1.00 57.88 86 ALA A O 1
ATOM 690 N N . LEU A 1 87 ? 5.940 -1.918 7.362 1.00 64.62 87 LEU A N 1
ATOM 691 C CA . LEU A 1 87 ? 5.568 -1.897 5.939 1.00 64.62 87 LEU A CA 1
ATOM 692 C C . LEU A 1 87 ? 6.735 -2.327 5.051 1.00 64.62 87 LEU A C 1
ATOM 694 O O . LEU A 1 87 ? 7.049 -1.670 4.056 1.00 64.62 87 LEU A O 1
ATOM 698 N N . ARG A 1 88 ? 7.388 -3.435 5.422 1.00 65.69 88 ARG A N 1
ATOM 699 C CA . ARG A 1 88 ? 8.409 -4.043 4.573 1.00 65.69 88 ARG A CA 1
ATOM 700 C C . ARG A 1 88 ? 7.786 -4.387 3.230 1.00 65.69 88 ARG A C 1
ATOM 702 O O . ARG A 1 88 ? 6.714 -4.989 3.129 1.00 65.69 88 ARG A O 1
ATOM 709 N N . VAL A 1 89 ? 8.466 -3.921 2.197 1.00 61.00 89 VAL A N 1
ATOM 710 C CA . VAL A 1 89 ? 8.141 -4.227 0.814 1.00 61.00 89 VAL A CA 1
ATOM 711 C C . VAL A 1 89 ? 8.538 -5.675 0.579 1.00 61.00 89 VAL A C 1
ATOM 713 O O . VAL A 1 89 ? 9.672 -6.025 0.903 1.00 61.00 89 VAL A O 1
ATOM 716 N N . GLU A 1 90 ? 7.657 -6.489 -0.013 1.00 60.62 90 GLU A N 1
ATOM 717 C CA . GLU A 1 90 ? 8.118 -7.754 -0.598 1.00 60.62 90 GLU A CA 1
ATOM 718 C C . GLU A 1 90 ? 9.184 -7.384 -1.632 1.00 60.62 90 GLU A C 1
ATOM 720 O O . GLU A 1 90 ? 8.877 -6.790 -2.671 1.00 60.62 90 GLU A O 1
ATOM 725 N N . GLN A 1 91 ? 10.456 -7.647 -1.316 1.00 56.59 91 GLN A N 1
ATOM 726 C CA . GLN A 1 91 ? 11.503 -7.521 -2.314 1.00 56.59 91 GLN A CA 1
ATOM 727 C C . GLN A 1 91 ? 11.178 -8.558 -3.384 1.00 56.59 91 GLN A C 1
ATOM 729 O O . GLN A 1 91 ? 11.068 -9.741 -3.047 1.00 56.59 91 GLN A O 1
ATOM 734 N N . PRO A 1 92 ? 10.972 -8.146 -4.645 1.00 58.06 92 PRO A N 1
ATOM 735 C CA . PRO A 1 92 ? 10.764 -9.122 -5.691 1.00 58.06 92 PRO A CA 1
ATOM 736 C C . PRO A 1 92 ? 11.981 -10.040 -5.710 1.00 58.06 92 PRO A C 1
ATOM 738 O O . PRO A 1 92 ? 13.116 -9.562 -5.635 1.00 58.06 92 PRO A O 1
ATOM 741 N N . GLU A 1 93 ? 11.754 -11.350 -5.796 1.00 65.31 93 GLU A N 1
ATOM 742 C CA . GLU A 1 93 ? 12.856 -12.279 -6.007 1.00 65.31 93 GLU A CA 1
ATOM 743 C C . GLU A 1 93 ? 13.601 -11.838 -7.265 1.00 65.31 93 GLU A C 1
ATOM 745 O O . GLU A 1 93 ? 13.040 -11.793 -8.360 1.00 65.31 93 GLU A O 1
ATOM 750 N N . MET A 1 94 ? 14.854 -11.432 -7.105 1.00 66.56 94 MET A N 1
ATOM 751 C CA . MET A 1 94 ? 15.660 -10.960 -8.219 1.00 66.56 94 MET A CA 1
ATOM 752 C C . MET A 1 94 ? 16.280 -12.173 -8.903 1.00 66.56 94 MET A C 1
ATOM 754 O O . MET A 1 94 ? 17.000 -12.950 -8.278 1.00 66.56 94 MET A O 1
ATOM 758 N N . ARG A 1 95 ? 16.041 -12.320 -10.205 1.00 73.81 95 ARG A N 1
ATOM 759 C CA . ARG A 1 95 ? 16.751 -13.274 -11.062 1.00 73.81 95 ARG A CA 1
ATOM 760 C C . ARG A 1 95 ? 17.720 -12.536 -11.977 1.00 73.81 95 ARG A C 1
ATOM 762 O O . ARG A 1 95 ? 17.507 -11.373 -12.303 1.00 73.81 95 ARG A O 1
ATOM 769 N N . VAL A 1 96 ? 18.761 -13.217 -12.438 1.00 74.56 96 VAL A N 1
ATOM 770 C CA . VAL A 1 96 ? 19.673 -12.662 -13.445 1.00 74.56 96 VAL A CA 1
ATOM 771 C C . VAL A 1 96 ? 19.130 -12.995 -14.832 1.00 74.56 96 VAL A C 1
ATOM 773 O O . VAL A 1 96 ? 18.974 -14.166 -15.170 1.00 74.56 96 VAL A O 1
ATOM 776 N N . ALA A 1 97 ? 18.808 -11.971 -15.622 1.00 74.00 97 ALA A N 1
ATOM 777 C CA . ALA A 1 97 ? 18.493 -12.122 -17.035 1.00 74.00 97 ALA A CA 1
ATOM 778 C C . ALA A 1 97 ? 19.751 -11.898 -17.876 1.00 74.00 97 ALA A C 1
ATOM 780 O O . ALA A 1 97 ? 20.448 -10.895 -17.715 1.00 74.00 97 ALA A O 1
ATOM 781 N N . GLU A 1 98 ? 20.004 -12.821 -18.798 1.00 77.06 98 GLU A N 1
ATOM 782 C CA . GLU A 1 98 ? 21.021 -12.669 -19.832 1.00 77.06 98 GLU A CA 1
ATOM 783 C C . GLU A 1 98 ? 20.423 -11.875 -20.994 1.00 77.06 98 GLU A C 1
ATOM 785 O O . GLU A 1 98 ? 19.466 -12.309 -21.639 1.00 77.06 98 GLU A O 1
ATOM 790 N N . ILE A 1 99 ? 20.962 -10.684 -21.247 1.00 69.94 99 ILE A N 1
ATOM 791 C CA . ILE A 1 99 ? 20.553 -9.841 -22.368 1.00 69.94 99 ILE A CA 1
ATOM 792 C C . ILE A 1 99 ? 21.696 -9.815 -23.374 1.00 69.94 99 ILE A C 1
ATOM 794 O O . ILE A 1 99 ? 22.784 -9.313 -23.090 1.00 69.94 99 ILE A O 1
ATOM 798 N N . SER A 1 100 ? 21.438 -10.363 -24.560 1.00 66.94 100 SER A N 1
ATOM 799 C CA . SER A 1 100 ? 22.374 -10.287 -25.678 1.00 66.94 100 SER A CA 1
ATOM 800 C C . SER A 1 100 ? 22.386 -8.862 -26.225 1.00 66.94 100 SER A C 1
ATOM 802 O O . SER A 1 100 ? 21.364 -8.366 -26.701 1.00 66.94 100 SER A O 1
ATOM 804 N N . ALA A 1 101 ? 23.540 -8.210 -26.172 1.00 66.19 101 ALA A N 1
ATOM 805 C CA . ALA A 1 101 ? 23.804 -6.946 -26.841 1.00 66.19 101 ALA A CA 1
ATOM 806 C C . ALA A 1 101 ? 24.720 -7.164 -28.054 1.00 66.19 101 ALA A C 1
ATOM 808 O O . ALA A 1 101 ? 25.315 -8.230 -28.203 1.00 66.19 101 ALA A O 1
ATOM 809 N N . ALA A 1 102 ? 24.834 -6.146 -28.915 1.00 63.94 102 ALA A N 1
ATOM 810 C CA . ALA A 1 102 ? 25.631 -6.214 -30.143 1.00 63.94 102 ALA A CA 1
ATOM 811 C C . ALA A 1 102 ? 27.095 -6.640 -29.898 1.00 63.94 102 ALA A C 1
ATOM 813 O O . ALA A 1 102 ? 27.637 -7.402 -30.693 1.00 63.94 102 ALA A O 1
ATOM 814 N N . ASP A 1 103 ? 27.677 -6.237 -28.758 1.00 62.72 103 ASP A N 1
ATOM 815 C CA . ASP A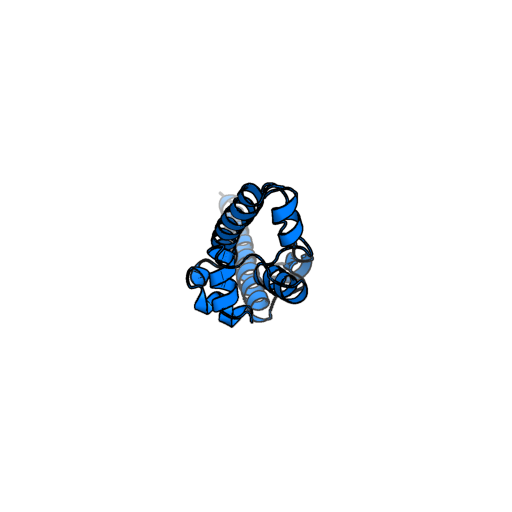 1 103 ? 29.107 -6.412 -28.456 1.00 62.72 103 ASP A CA 1
ATOM 816 C C . ASP A 1 103 ? 29.369 -7.260 -27.190 1.00 62.72 103 ASP A C 1
ATOM 818 O O . ASP A 1 103 ? 30.461 -7.226 -26.617 1.00 62.72 103 ASP A O 1
ATOM 822 N N . GLY A 1 104 ? 28.374 -8.017 -26.711 1.00 65.00 104 GLY A N 1
ATOM 823 C CA . GLY A 1 104 ? 28.540 -8.909 -25.559 1.00 65.00 104 GLY A CA 1
ATOM 824 C C . GLY A 1 104 ? 27.250 -9.245 -24.813 1.00 65.00 104 GLY A C 1
ATOM 825 O O . GLY A 1 104 ? 26.154 -8.847 -25.198 1.00 65.00 104 GLY A O 1
ATOM 826 N N . MET A 1 105 ? 27.390 -9.990 -23.716 1.00 71.00 105 MET A N 1
ATOM 827 C CA . MET A 1 105 ? 26.281 -10.376 -22.841 1.00 71.00 105 MET A CA 1
ATOM 828 C C . MET A 1 105 ? 26.220 -9.457 -21.619 1.00 71.00 105 MET A C 1
ATOM 830 O O . MET A 1 105 ? 27.214 -9.305 -20.907 1.00 71.00 105 MET A O 1
ATOM 834 N N . LEU A 1 106 ? 25.053 -8.863 -21.363 1.00 72.00 106 LEU A N 1
ATOM 835 C CA . LEU A 1 106 ? 24.789 -8.078 -20.161 1.00 72.00 106 LEU A CA 1
ATOM 836 C C . LEU A 1 106 ? 23.945 -8.904 -19.186 1.00 72.00 106 LEU A C 1
ATOM 838 O O . LEU A 1 106 ? 22.854 -9.356 -19.528 1.00 72.00 106 LEU A O 1
ATOM 842 N N . LEU A 1 107 ? 24.445 -9.075 -17.963 1.00 78.56 107 LEU A N 1
ATOM 843 C CA . LEU A 1 107 ? 23.694 -9.679 -16.866 1.00 78.56 107 LEU A CA 1
ATOM 844 C C . LEU A 1 107 ? 22.913 -8.582 -16.145 1.00 78.56 107 LEU A C 1
ATOM 846 O O . LEU A 1 107 ? 23.508 -7.723 -15.494 1.00 78.56 107 LEU A O 1
ATOM 850 N N . VAL A 1 108 ? 21.586 -8.603 -16.269 1.00 74.38 108 VAL A N 1
ATOM 851 C CA . VAL A 1 108 ? 20.710 -7.612 -15.634 1.00 74.38 108 VAL A CA 1
ATOM 852 C C . VAL A 1 108 ? 19.879 -8.292 -14.549 1.00 74.38 108 VAL A C 1
ATOM 854 O O . VAL A 1 108 ? 19.151 -9.241 -14.851 1.00 74.38 108 VAL A O 1
ATOM 857 N N . PRO A 1 109 ? 19.959 -7.841 -13.286 1.00 71.12 109 PRO A N 1
ATOM 858 C CA . PRO A 1 109 ? 19.077 -8.337 -12.245 1.00 71.12 109 PRO A CA 1
ATOM 859 C C . PRO A 1 109 ? 17.659 -7.812 -12.519 1.00 71.12 109 PRO A C 1
ATOM 861 O O . PRO A 1 109 ? 17.442 -6.606 -12.632 1.00 71.12 109 PRO A O 1
ATOM 864 N N . VAL A 1 110 ? 16.693 -8.719 -12.641 1.00 74.38 110 VAL A N 1
ATOM 865 C CA . VAL A 1 110 ? 15.286 -8.414 -12.928 1.00 74.38 110 VAL A CA 1
ATOM 866 C C . VAL A 1 110 ? 14.363 -9.100 -11.915 1.00 74.38 110 VAL A C 1
ATOM 868 O O . VAL A 1 110 ? 14.647 -10.233 -11.523 1.00 74.38 110 VAL A O 1
ATOM 871 N N . PRO A 1 111 ? 13.246 -8.472 -11.510 1.00 72.81 111 PRO A N 1
ATOM 872 C CA . PRO A 1 111 ? 12.190 -9.147 -10.758 1.00 72.81 111 PRO A CA 1
ATOM 873 C C . PRO A 1 111 ? 11.721 -10.438 -11.450 1.00 72.81 111 PRO A C 1
ATOM 875 O O . PRO A 1 111 ? 11.459 -10.457 -12.658 1.00 72.81 111 PRO A O 1
ATOM 878 N N . ALA A 1 112 ? 11.606 -11.531 -10.697 1.00 69.06 112 ALA A N 1
ATOM 879 C CA . ALA A 1 112 ? 11.170 -12.832 -11.203 1.00 69.06 112 ALA A CA 1
ATOM 880 C C . ALA A 1 112 ? 9.693 -12.838 -11.625 1.00 69.06 112 ALA A C 1
ATOM 882 O O . ALA A 1 112 ? 9.313 -13.589 -12.523 1.00 69.06 112 ALA A O 1
ATOM 883 N N . ASP A 1 113 ? 8.883 -11.973 -11.020 1.00 70.31 113 ASP A N 1
ATOM 884 C CA . ASP A 1 113 ? 7.440 -11.846 -11.223 1.00 70.31 113 ASP A CA 1
ATOM 885 C C . ASP A 1 113 ? 7.052 -10.791 -12.272 1.00 70.31 113 ASP A C 1
ATOM 887 O O . ASP A 1 113 ? 5.866 -10.506 -12.449 1.00 70.31 113 ASP A O 1
ATOM 891 N N . MET A 1 114 ? 8.027 -10.224 -12.994 1.00 71.12 114 MET A N 1
ATOM 892 C CA . MET A 1 114 ? 7.766 -9.226 -14.030 1.00 71.12 114 MET A CA 1
ATOM 893 C C . MET A 1 114 ? 6.719 -9.701 -15.039 1.00 71.12 114 MET A C 1
ATOM 895 O O . MET A 1 114 ? 6.743 -10.832 -15.534 1.00 71.12 114 MET A O 1
ATOM 899 N N . THR A 1 115 ? 5.834 -8.791 -15.422 1.00 78.06 115 THR A N 1
ATOM 900 C CA . THR A 1 115 ? 4.942 -8.978 -16.565 1.00 78.06 115 THR A CA 1
ATOM 901 C C . THR A 1 115 ? 5.729 -8.942 -17.879 1.00 78.06 115 THR A C 1
ATOM 903 O O . THR A 1 115 ? 6.853 -8.442 -17.943 1.00 78.06 115 THR A O 1
ATOM 906 N N . GLU A 1 116 ? 5.138 -9.449 -18.963 1.00 70.75 116 GLU A N 1
ATOM 907 C CA . GLU A 1 116 ? 5.774 -9.409 -20.289 1.00 70.75 116 GLU A CA 1
ATOM 908 C C . GLU A 1 116 ? 6.040 -7.971 -20.762 1.00 70.75 116 GLU A C 1
ATOM 910 O O . GLU A 1 116 ? 7.106 -7.671 -21.290 1.00 70.75 116 GLU A O 1
ATOM 915 N N . ALA A 1 117 ? 5.112 -7.051 -20.480 1.00 68.44 117 ALA A N 1
ATOM 916 C CA . ALA A 1 117 ? 5.270 -5.638 -20.812 1.00 68.44 117 ALA A CA 1
ATOM 917 C C . ALA A 1 117 ? 6.430 -4.982 -20.043 1.00 68.44 117 ALA A C 1
ATOM 919 O O . ALA A 1 117 ? 7.164 -4.158 -20.590 1.00 68.44 117 ALA A O 1
ATOM 920 N N . GLU A 1 118 ? 6.619 -5.345 -18.773 1.00 68.75 118 GLU A N 1
ATOM 921 C CA . GLU A 1 118 ? 7.774 -4.894 -17.994 1.00 68.75 118 GLU A CA 1
ATOM 922 C C . GLU A 1 118 ? 9.070 -5.522 -18.526 1.00 68.75 118 GLU A C 1
ATOM 924 O O . GLU A 1 118 ? 10.070 -4.814 -18.652 1.00 68.75 118 GLU A O 1
ATOM 929 N N . ARG A 1 119 ? 9.063 -6.813 -18.904 1.00 72.50 119 ARG A N 1
ATOM 930 C CA . ARG A 1 119 ? 10.227 -7.491 -19.515 1.00 72.50 119 ARG A CA 1
ATOM 931 C C . ARG A 1 119 ? 10.689 -6.786 -20.773 1.00 72.50 119 ARG A C 1
ATOM 933 O O . ARG A 1 119 ? 11.878 -6.498 -20.895 1.00 72.50 119 ARG A O 1
ATOM 940 N N . GLN A 1 120 ? 9.755 -6.449 -21.650 1.00 73.69 120 GLN A N 1
ATOM 941 C CA . GLN A 1 120 ? 10.060 -5.762 -22.894 1.00 73.69 120 GLN A CA 1
ATOM 942 C C . GLN A 1 120 ? 10.677 -4.378 -22.648 1.00 73.69 120 GLN A C 1
ATOM 944 O O . GLN A 1 120 ? 11.693 -4.042 -23.249 1.00 73.69 120 GLN A O 1
ATOM 949 N N . ARG A 1 121 ? 10.165 -3.619 -21.672 1.00 74.69 121 ARG A N 1
ATOM 950 C CA . ARG A 1 121 ? 10.746 -2.323 -21.273 1.00 74.69 121 ARG A CA 1
ATOM 951 C C . ARG A 1 121 ? 12.173 -2.433 -20.740 1.00 74.69 121 ARG A C 1
ATOM 953 O O . ARG A 1 121 ? 13.009 -1.589 -21.056 1.00 74.69 121 ARG A O 1
ATOM 960 N N . VAL A 1 122 ? 12.459 -3.456 -19.935 1.00 74.25 122 VAL A N 1
ATOM 961 C CA . VAL A 1 122 ? 13.816 -3.697 -19.418 1.00 74.25 122 VAL A CA 1
ATOM 962 C C . VAL A 1 122 ? 14.764 -4.106 -20.541 1.00 74.25 122 VAL A C 1
ATOM 964 O O . VAL A 1 122 ? 15.892 -3.619 -20.582 1.00 74.25 122 VAL A O 1
ATOM 967 N N . GLN A 1 123 ? 14.310 -4.939 -21.478 1.00 73.81 123 GLN A N 1
ATOM 968 C CA . GLN A 1 123 ? 15.093 -5.309 -22.657 1.00 73.81 123 GLN A CA 1
ATOM 969 C C . GLN A 1 123 ? 15.410 -4.095 -23.539 1.00 73.81 123 GLN A C 1
ATOM 971 O O . GLN A 1 123 ? 16.561 -3.909 -23.924 1.00 73.81 123 GLN A O 1
ATOM 976 N N . GLU A 1 124 ? 14.429 -3.233 -23.811 1.00 79.50 124 GLU A N 1
ATOM 977 C CA . GLU A 1 124 ? 14.623 -2.000 -24.586 1.00 79.50 124 GLU A CA 1
ATOM 978 C C . GLU A 1 124 ? 15.600 -1.031 -23.906 1.00 79.50 124 GLU A C 1
ATOM 980 O O . GLU A 1 124 ? 16.482 -0.465 -24.557 1.00 79.50 124 GLU A O 1
ATOM 985 N N . TRP A 1 125 ? 15.473 -0.850 -22.588 1.00 81.12 125 TRP A N 1
ATOM 986 C CA . TRP A 1 125 ? 16.413 -0.049 -21.806 1.00 81.12 125 TRP A CA 1
ATOM 987 C C . TRP A 1 125 ? 17.832 -0.631 -21.850 1.00 81.12 125 TRP A C 1
ATOM 989 O O . TRP A 1 125 ? 18.782 0.107 -22.113 1.00 81.12 125 TRP A O 1
ATOM 999 N N . ALA A 1 126 ? 17.979 -1.942 -21.655 1.00 74.88 126 ALA A N 1
ATOM 1000 C CA . ALA A 1 126 ? 19.272 -2.617 -21.682 1.00 74.88 126 ALA A CA 1
ATOM 1001 C C . ALA A 1 126 ? 19.936 -2.546 -23.065 1.00 74.88 126 ALA A C 1
ATOM 1003 O O . ALA A 1 126 ? 21.130 -2.265 -23.156 1.00 74.88 126 ALA A O 1
ATOM 1004 N N . ALA A 1 127 ? 19.167 -2.722 -24.144 1.00 73.88 127 ALA A N 1
ATOM 1005 C CA . ALA A 1 127 ? 19.657 -2.583 -25.513 1.00 73.88 127 ALA A CA 1
ATOM 1006 C C . ALA A 1 127 ? 20.148 -1.156 -25.802 1.00 73.88 127 ALA A C 1
ATOM 1008 O O . ALA A 1 127 ? 21.226 -0.975 -26.370 1.00 73.88 127 ALA A O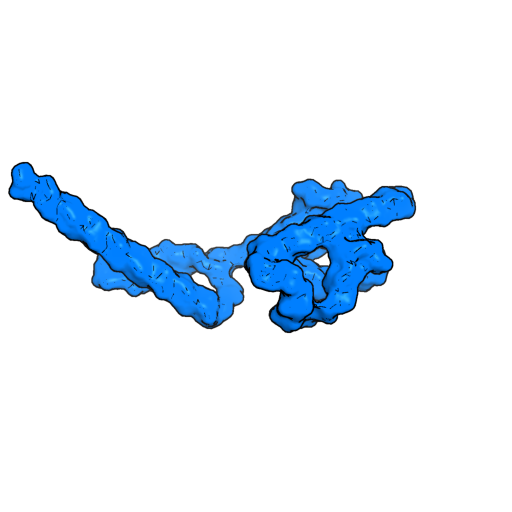 1
ATOM 1009 N N . ARG A 1 128 ? 19.401 -0.135 -25.354 1.00 79.19 128 ARG A N 1
ATOM 1010 C CA . ARG A 1 128 ? 19.843 1.267 -25.434 1.00 79.19 128 ARG A CA 1
ATOM 1011 C C . ARG A 1 128 ? 21.132 1.499 -24.655 1.00 79.19 128 ARG A C 1
ATOM 1013 O O . ARG A 1 128 ? 22.046 2.127 -25.178 1.00 79.19 128 ARG A O 1
ATOM 1020 N N . MET A 1 129 ? 21.223 0.974 -23.437 1.00 75.31 129 MET A N 1
ATOM 1021 C CA . MET A 1 129 ? 22.407 1.170 -22.603 1.00 75.31 129 MET A CA 1
ATOM 1022 C C . MET A 1 129 ? 23.645 0.489 -23.169 1.00 75.31 129 MET A C 1
ATOM 1024 O O . MET A 1 129 ? 24.726 1.071 -23.142 1.00 75.31 129 MET A O 1
ATOM 1028 N N . ALA A 1 130 ? 23.493 -0.704 -23.739 1.00 71.06 130 ALA A N 1
ATOM 1029 C CA . ALA A 1 130 ? 24.590 -1.362 -24.425 1.00 71.06 130 ALA A CA 1
ATOM 1030 C C . ALA A 1 130 ? 25.065 -0.552 -25.641 1.00 71.06 130 ALA A C 1
ATOM 1032 O O . ALA A 1 130 ? 26.267 -0.372 -25.809 1.00 71.06 130 ALA A O 1
ATOM 1033 N N . ALA A 1 131 ? 24.147 0.005 -26.438 1.00 71.81 131 ALA A N 1
ATOM 1034 C CA . ALA A 1 131 ? 24.506 0.875 -27.557 1.00 71.81 131 ALA A CA 1
ATOM 1035 C C . ALA A 1 131 ? 25.258 2.142 -27.100 1.00 71.81 131 ALA A C 1
ATOM 1037 O O . ALA A 1 131 ? 26.243 2.530 -27.730 1.00 71.81 131 ALA A O 1
ATOM 1038 N N . ASP A 1 132 ? 24.849 2.751 -25.982 1.00 76.25 132 ASP A N 1
ATOM 1039 C CA . ASP A 1 132 ? 25.549 3.901 -25.396 1.00 76.25 132 ASP A CA 1
ATOM 1040 C C . ASP A 1 132 ? 26.961 3.528 -24.911 1.00 76.25 132 ASP A C 1
ATOM 1042 O O . ASP A 1 132 ? 27.911 4.270 -25.161 1.00 76.25 132 ASP A O 1
ATOM 1046 N N . ILE A 1 133 ? 27.139 2.359 -24.285 1.00 69.50 133 ILE A N 1
ATOM 1047 C CA . ILE A 1 133 ? 28.457 1.858 -23.853 1.00 69.50 133 ILE A CA 1
ATOM 1048 C C . ILE A 1 133 ? 29.394 1.654 -25.050 1.00 69.50 133 ILE A C 1
ATOM 1050 O O . ILE A 1 133 ? 30.557 2.058 -24.998 1.00 69.50 133 ILE A O 1
ATOM 1054 N N . VAL A 1 134 ? 28.899 1.052 -26.133 1.00 68.12 134 VAL A N 1
ATOM 1055 C CA . VAL A 1 134 ? 29.674 0.850 -27.369 1.00 68.12 134 VAL A CA 1
ATOM 1056 C C . VAL A 1 134 ? 30.091 2.189 -27.968 1.00 68.12 134 VAL A C 1
ATOM 1058 O O . VAL A 1 134 ? 31.255 2.384 -28.322 1.00 68.12 134 VAL A O 1
ATOM 1061 N N . ARG A 1 135 ? 29.163 3.147 -28.014 1.00 68.44 135 ARG A N 1
ATOM 1062 C CA . ARG A 1 135 ? 29.427 4.495 -28.516 1.00 68.44 135 ARG A CA 1
ATOM 1063 C C . ARG A 1 135 ? 30.502 5.212 -27.703 1.00 68.44 135 ARG A C 1
ATOM 1065 O O . ARG A 1 135 ? 31.387 5.821 -28.294 1.00 68.44 135 ARG A O 1
ATOM 1072 N N . LEU A 1 136 ? 30.440 5.114 -26.373 1.00 67.69 136 LEU A N 1
ATOM 1073 C CA . LEU A 1 136 ? 31.430 5.710 -25.474 1.00 67.69 136 LEU A CA 1
ATOM 1074 C C . LEU A 1 136 ? 32.829 5.114 -25.688 1.00 67.69 136 LEU A C 1
ATOM 1076 O O . LEU A 1 136 ? 33.803 5.860 -25.704 1.00 67.69 136 LEU A O 1
ATOM 1080 N N . ARG A 1 137 ? 32.944 3.801 -25.931 1.00 63.75 137 ARG A N 1
ATOM 1081 C CA . ARG A 1 137 ? 34.236 3.158 -26.240 1.00 63.75 137 ARG A CA 1
ATOM 1082 C C . ARG A 1 137 ? 34.838 3.653 -27.557 1.00 63.75 137 ARG A C 1
ATOM 1084 O O . ARG A 1 137 ? 36.008 4.012 -27.592 1.00 63.75 137 ARG A O 1
ATOM 1091 N N . GLN A 1 138 ? 34.028 3.761 -28.611 1.00 63.16 138 GLN A N 1
ATOM 1092 C CA . GLN A 1 138 ? 34.489 4.226 -29.928 1.00 63.16 138 GLN A CA 1
ATOM 1093 C C . GLN A 1 138 ? 34.941 5.694 -29.937 1.00 63.16 138 GLN A C 1
ATOM 1095 O O . GLN A 1 138 ? 35.762 6.080 -30.767 1.00 63.16 138 GLN A O 1
ATOM 1100 N N . THR A 1 139 ? 34.405 6.529 -29.042 1.00 61.31 139 THR A N 1
ATOM 1101 C CA . THR A 1 139 ? 34.876 7.911 -28.885 1.00 61.31 139 THR A CA 1
ATOM 1102 C C . THR A 1 139 ? 36.216 7.984 -28.161 1.00 61.31 139 THR A C 1
ATOM 1104 O O . THR A 1 139 ? 37.060 8.783 -28.547 1.00 61.31 139 THR A O 1
ATOM 1107 N N . THR A 1 140 ? 36.451 7.116 -27.174 1.00 59.50 140 THR A N 1
ATOM 1108 C CA . THR A 1 140 ? 37.708 7.100 -26.410 1.00 59.50 140 THR A CA 1
ATOM 1109 C C . THR A 1 140 ? 38.891 6.589 -27.236 1.00 59.50 140 THR A C 1
ATOM 1111 O O . THR A 1 140 ? 39.984 7.129 -27.101 1.00 59.50 140 THR A O 1
ATOM 1114 N N . ASP A 1 141 ? 38.678 5.629 -28.143 1.00 58.16 141 ASP A N 1
ATOM 1115 C CA . ASP A 1 141 ? 39.737 5.146 -29.046 1.00 58.16 141 ASP A CA 1
ATOM 1116 C C . ASP A 1 141 ? 40.156 6.197 -30.093 1.00 58.16 141 ASP A C 1
ATOM 1118 O O . ASP A 1 141 ? 41.290 6.190 -30.560 1.00 58.16 141 ASP A O 1
ATOM 1122 N N . ARG A 1 142 ? 39.269 7.142 -30.441 1.00 55.59 142 ARG A N 1
ATOM 1123 C CA . ARG A 1 142 ? 39.554 8.212 -31.415 1.00 55.59 142 ARG A CA 1
ATOM 1124 C C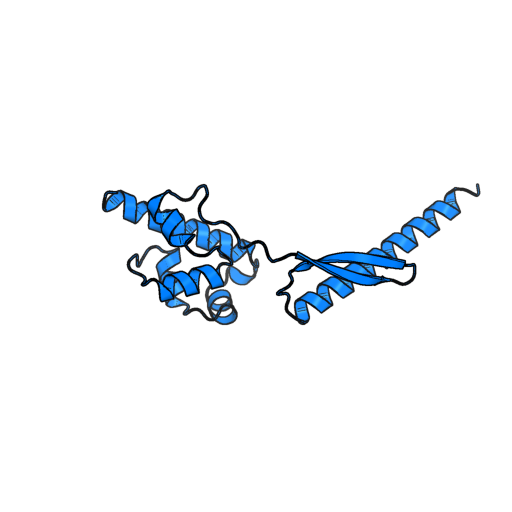 . ARG A 1 142 ? 40.364 9.375 -30.844 1.00 55.59 142 ARG A C 1
ATOM 1126 O O . ARG A 1 142 ? 41.095 10.013 -31.593 1.00 55.59 142 ARG A O 1
ATOM 1133 N N . ASP A 1 143 ? 40.241 9.635 -29.546 1.00 54.69 143 ASP A N 1
ATOM 1134 C CA . ASP A 1 143 ? 40.961 10.719 -28.866 1.00 54.69 143 ASP A CA 1
ATOM 1135 C C . ASP A 1 143 ? 42.379 10.298 -28.417 1.00 54.69 143 ASP A C 1
ATOM 1137 O O . ASP A 1 143 ? 43.158 11.135 -27.969 1.00 54.69 143 ASP A O 1
ATOM 1141 N N . GLY A 1 144 ? 42.728 9.010 -28.545 1.00 48.81 144 GLY A N 1
ATOM 1142 C CA . GLY A 1 144 ? 44.050 8.455 -28.225 1.00 48.81 144 GLY A CA 1
ATOM 1143 C C . GLY A 1 144 ? 45.041 8.378 -29.397 1.00 48.81 144 GLY A C 1
ATOM 1144 O O . GLY A 1 144 ? 46.172 7.948 -29.186 1.00 48.81 144 GLY A O 1
ATOM 1145 N N . GLU A 1 145 ? 44.642 8.772 -30.613 1.00 50.88 145 GLU A N 1
ATOM 1146 C CA . GLU A 1 145 ? 45.487 8.766 -31.826 1.00 50.88 145 GLU A CA 1
ATOM 1147 C C . GLU A 1 145 ? 45.973 10.171 -32.266 1.00 50.88 145 GLU A C 1
ATOM 1149 O O . GLU A 1 145 ? 46.363 10.352 -33.422 1.00 50.88 145 GLU A O 1
ATOM 1154 N N . LEU A 1 146 ? 45.981 11.170 -31.371 1.00 42.84 146 LEU A N 1
ATOM 1155 C CA . LEU A 1 146 ? 46.522 12.516 -31.642 1.00 42.84 146 LEU A CA 1
ATOM 1156 C C . LEU A 1 146 ? 47.755 12.854 -30.797 1.00 42.84 146 LEU A C 1
ATOM 1158 O O . LEU A 1 146 ? 47.723 12.616 -29.569 1.00 42.84 146 LEU A O 1
#